Protein AF-A0A3D1N7C2-F1 (afdb_monomer_lite)

Secondary structure (DSSP, 8-state):
--HHHHHHHHHHHHHHHHHHHHHHHHTT-TTHHHHHHHHHHHHHHHHHHHHHHHHH-SSS-HHHHHHHHHHHHHSHHHHHHHIIIIIHHHH-

Radius of gyration: 14.55 Å; chains: 1; bounding box: 32×27×42 Å

Sequence (92 aa):
MENKQILTISLLLSTVIVIVGAFLKIMHYPFSEMLLFIGFISTFVFWYIAILEIKSSTKINGAEKFMWIFGLIFISSITSLVYLLSARKRII

Structure (mmCIF, N/CA/C/O backbone):
data_AF-A0A3D1N7C2-F1
#
_entry.id   AF-A0A3D1N7C2-F1
#
loop_
_atom_site.group_PDB
_atom_site.id
_atom_site.type_symbol
_atom_site.label_atom_id
_atom_site.label_alt_id
_atom_site.label_comp_id
_atom_site.label_asym_id
_atom_site.label_entity_id
_atom_site.label_seq_id
_atom_site.pdbx_PDB_ins_code
_atom_site.Cartn_x
_atom_site.Cartn_y
_atom_site.Cartn_z
_atom_site.occupancy
_atom_site.B_iso_or_equiv
_atom_site.auth_seq_id
_atom_site.auth_comp_id
_atom_site.auth_asym_id
_atom_site.auth_atom_id
_atom_site.pdbx_PDB_model_num
ATOM 1 N N . MET A 1 1 ? -6.919 15.522 3.471 1.00 61.72 1 MET A N 1
ATOM 2 C CA . MET A 1 1 ? -7.505 14.354 2.776 1.00 61.72 1 MET A CA 1
ATOM 3 C C . MET A 1 1 ? -7.952 13.360 3.820 1.00 61.72 1 MET A C 1
ATOM 5 O O . MET A 1 1 ? -7.241 13.178 4.798 1.00 61.72 1 MET A O 1
ATOM 9 N N . GLU A 1 2 ? -9.107 12.736 3.631 1.00 82.75 2 GLU A N 1
ATOM 10 C CA . GLU A 1 2 ? -9.530 11.643 4.509 1.00 82.75 2 GLU A CA 1
ATOM 11 C C . GLU A 1 2 ? -8.617 10.423 4.315 1.00 82.75 2 GLU A C 1
ATOM 13 O O . GLU A 1 2 ? -8.193 10.148 3.189 1.00 82.75 2 GLU A O 1
ATOM 18 N N . ASN A 1 3 ? -8.362 9.639 5.371 1.00 85.88 3 ASN A N 1
ATOM 19 C CA . ASN A 1 3 ? -7.527 8.427 5.288 1.00 85.88 3 ASN A CA 1
ATOM 20 C C . ASN A 1 3 ? -7.982 7.478 4.168 1.00 85.88 3 ASN A C 1
ATOM 22 O O . ASN A 1 3 ? -7.159 6.894 3.469 1.00 85.88 3 ASN A O 1
ATOM 26 N N . LYS A 1 4 ? -9.297 7.393 3.930 1.00 88.62 4 LYS A N 1
ATOM 27 C CA . LYS A 1 4 ? -9.881 6.622 2.826 1.00 88.62 4 LYS A CA 1
ATOM 28 C C . LYS A 1 4 ? -9.368 7.078 1.456 1.00 88.62 4 LYS A C 1
ATOM 30 O O . LYS A 1 4 ? -9.047 6.241 0.615 1.00 88.62 4 LYS A O 1
ATOM 35 N N . GLN A 1 5 ? -9.305 8.388 1.221 1.00 90.44 5 GLN A N 1
ATOM 36 C CA . GLN A 1 5 ? -8.829 8.952 -0.043 1.00 90.44 5 GLN A CA 1
ATOM 37 C C . GLN A 1 5 ? -7.337 8.675 -0.225 1.00 90.44 5 GLN A C 1
ATOM 39 O O . GLN A 1 5 ? -6.931 8.254 -1.302 1.00 90.44 5 GLN A O 1
ATOM 44 N N . ILE A 1 6 ? -6.542 8.840 0.838 1.00 91.50 6 ILE A N 1
ATOM 45 C CA . ILE A 1 6 ? -5.098 8.574 0.805 1.00 91.50 6 ILE A CA 1
ATOM 46 C C . ILE A 1 6 ? -4.835 7.097 0.493 1.00 91.50 6 ILE A C 1
ATOM 48 O O . ILE A 1 6 ? -4.047 6.796 -0.399 1.00 91.50 6 ILE A O 1
ATOM 52 N N . LEU A 1 7 ? -5.533 6.173 1.161 1.00 92.56 7 LEU A N 1
ATOM 53 C CA . LEU A 1 7 ? -5.438 4.734 0.893 1.00 92.56 7 LEU A CA 1
ATOM 54 C C . LEU A 1 7 ? -5.863 4.378 -0.537 1.00 92.56 7 LEU A C 1
ATOM 56 O O . LEU A 1 7 ? -5.196 3.597 -1.204 1.00 92.56 7 LEU A O 1
ATOM 60 N N . THR A 1 8 ? -6.946 4.975 -1.034 1.00 92.81 8 THR A N 1
ATOM 61 C CA . THR A 1 8 ? -7.412 4.714 -2.405 1.00 92.81 8 THR A CA 1
ATOM 62 C C . THR A 1 8 ? -6.382 5.182 -3.427 1.00 92.81 8 THR A C 1
ATOM 64 O O . THR A 1 8 ? -6.000 4.415 -4.302 1.00 92.81 8 TH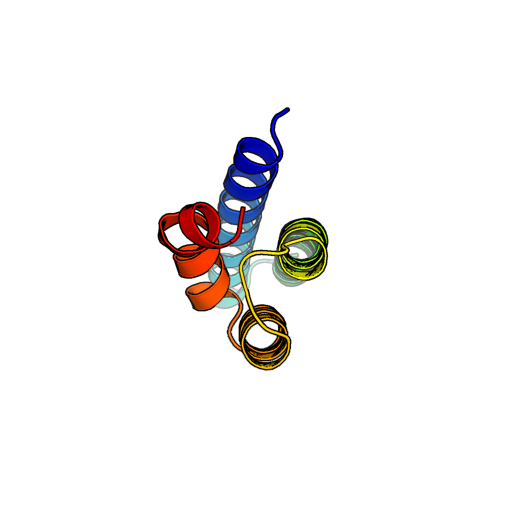R A O 1
ATOM 67 N N . ILE A 1 9 ? -5.897 6.419 -3.297 1.00 92.56 9 ILE A N 1
ATOM 68 C CA . ILE A 1 9 ? -4.929 7.009 -4.227 1.00 92.56 9 ILE A CA 1
ATOM 69 C C . ILE A 1 9 ? -3.595 6.266 -4.163 1.00 92.56 9 ILE A C 1
ATOM 71 O O . ILE A 1 9 ? -3.045 5.937 -5.207 1.00 92.56 9 ILE A O 1
ATOM 75 N N . SER A 1 10 ? -3.093 5.967 -2.962 1.00 92.69 10 SER A N 1
ATOM 76 C CA . SER A 1 10 ? -1.834 5.229 -2.794 1.00 92.69 10 SER A CA 1
ATOM 77 C C . SER A 1 10 ? -1.903 3.827 -3.392 1.00 92.69 10 SER A C 1
ATOM 79 O O . SER A 1 10 ? -0.967 3.441 -4.082 1.00 92.69 10 SER A O 1
ATOM 81 N N . LEU A 1 11 ? -3.011 3.099 -3.211 1.00 93.19 11 LEU A N 1
ATOM 82 C CA . LEU A 1 11 ? -3.188 1.777 -3.813 1.00 93.19 11 LEU A CA 1
ATOM 83 C C . LEU A 1 11 ? -3.258 1.844 -5.340 1.00 93.19 11 LEU A C 1
ATOM 85 O O . LEU A 1 11 ? -2.632 1.039 -6.025 1.00 93.19 11 LEU A O 1
ATOM 89 N N . LEU A 1 12 ? -4.019 2.795 -5.884 1.00 94.00 12 LEU A N 1
ATOM 90 C CA . LEU A 1 12 ? -4.176 2.948 -7.331 1.00 94.00 12 LEU A CA 1
ATOM 91 C C . LEU A 1 12 ? -2.842 3.330 -7.980 1.00 94.00 12 LEU A C 1
ATOM 93 O O . LEU A 1 12 ? -2.428 2.719 -8.961 1.00 94.00 12 LEU A O 1
ATOM 97 N N . LEU A 1 13 ? -2.145 4.302 -7.392 1.00 93.56 13 LEU A N 1
ATOM 98 C CA . LEU A 1 13 ? -0.869 4.802 -7.885 1.00 93.56 13 LEU A CA 1
ATOM 99 C C . LEU A 1 13 ? 0.224 3.731 -7.809 1.00 93.56 13 LEU A C 1
ATOM 101 O O . LEU A 1 13 ? 0.909 3.504 -8.804 1.00 93.56 13 LEU A O 1
ATOM 105 N N . SER A 1 14 ? 0.351 3.025 -6.681 1.00 93.44 14 SER A N 1
ATOM 106 C CA . SER A 1 14 ? 1.328 1.941 -6.546 1.00 93.44 14 SER A CA 1
ATOM 107 C C . SER A 1 14 ? 1.050 0.813 -7.539 1.00 93.44 14 SER A C 1
ATOM 109 O O . SER A 1 14 ? 1.961 0.377 -8.239 1.00 93.44 14 SER A O 1
ATOM 111 N N . THR A 1 15 ? -0.213 0.402 -7.683 1.00 93.19 15 THR A N 1
ATOM 112 C CA . THR A 1 15 ? -0.613 -0.671 -8.602 1.00 93.19 15 THR A 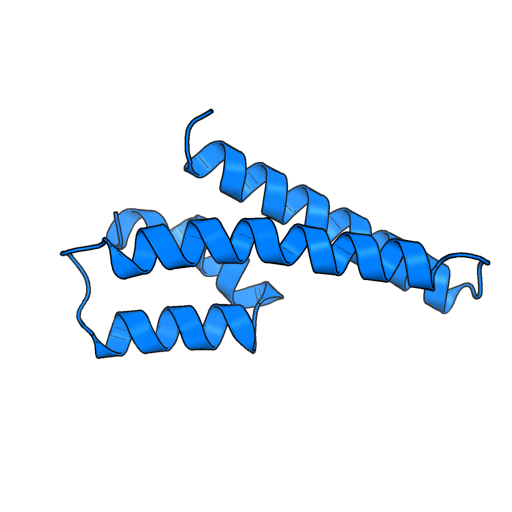CA 1
ATOM 113 C C . THR A 1 15 ? -0.309 -0.302 -10.051 1.00 93.19 15 THR A C 1
ATOM 115 O O . THR A 1 15 ? 0.284 -1.101 -10.772 1.00 93.19 15 THR A O 1
ATOM 118 N N . VAL A 1 16 ? -0.651 0.916 -10.481 1.00 95.31 16 VAL A N 1
ATOM 119 C CA . VAL A 1 16 ? -0.370 1.385 -11.846 1.00 95.31 16 VAL A CA 1
ATOM 120 C C . VAL A 1 16 ? 1.133 1.439 -12.107 1.00 95.31 16 VAL A C 1
ATOM 122 O O . VAL A 1 16 ? 1.583 0.917 -13.124 1.00 95.31 16 VAL A O 1
ATOM 125 N N . ILE A 1 17 ? 1.925 2.005 -11.191 1.00 94.94 17 ILE A N 1
ATOM 126 C CA . ILE A 1 17 ? 3.383 2.100 -11.364 1.00 94.94 17 ILE A CA 1
ATOM 127 C C . ILE A 1 17 ? 4.020 0.710 -11.417 1.00 94.94 17 ILE A C 1
ATOM 129 O O . ILE A 1 17 ? 4.878 0.474 -12.263 1.00 94.94 17 ILE A O 1
ATOM 133 N N . VAL A 1 18 ? 3.594 -0.223 -10.560 1.00 94.81 18 VAL A N 1
ATOM 134 C CA . VAL A 1 18 ? 4.116 -1.597 -10.563 1.00 94.81 18 VAL A CA 1
ATOM 135 C C . VAL A 1 18 ? 3.744 -2.322 -11.856 1.00 94.81 18 VAL A C 1
ATOM 137 O O . VAL A 1 18 ? 4.612 -2.955 -12.449 1.00 94.81 18 VAL A O 1
ATOM 140 N N . ILE A 1 19 ? 2.503 -2.201 -12.340 1.00 95.25 19 ILE A N 1
ATOM 141 C CA . ILE A 1 19 ? 2.075 -2.820 -13.607 1.00 95.25 19 ILE A CA 1
ATOM 142 C C . ILE A 1 19 ? 2.871 -2.248 -14.785 1.00 95.25 19 ILE A C 1
ATOM 144 O O . ILE A 1 19 ? 3.402 -3.008 -15.593 1.00 95.25 19 ILE A O 1
ATOM 148 N N . VAL A 1 20 ? 2.997 -0.921 -14.868 1.00 95.56 20 VAL A N 1
ATOM 149 C CA . VAL A 1 20 ? 3.759 -0.254 -15.935 1.00 95.56 20 VAL A CA 1
ATOM 150 C C . VAL A 1 20 ? 5.242 -0.619 -15.849 1.00 95.56 20 VAL A C 1
ATOM 152 O O . VAL A 1 20 ? 5.841 -0.985 -16.856 1.00 95.56 20 VAL A O 1
ATOM 155 N N . GLY A 1 21 ? 5.837 -0.591 -14.656 1.00 95.00 21 GLY A N 1
ATOM 156 C CA . GLY A 1 21 ? 7.226 -0.990 -14.433 1.00 95.00 21 GLY A CA 1
ATOM 157 C C . GLY A 1 21 ? 7.486 -2.448 -14.802 1.00 95.00 21 GLY A C 1
ATOM 158 O O . GLY A 1 21 ? 8.485 -2.743 -15.456 1.00 95.00 21 GLY A O 1
ATOM 159 N N . ALA A 1 22 ? 6.568 -3.353 -14.459 1.00 95.31 22 ALA A N 1
ATOM 160 C CA . ALA A 1 22 ? 6.663 -4.767 -14.808 1.00 95.31 22 ALA A CA 1
ATOM 161 C C . ALA A 1 22 ? 6.571 -4.969 -16.323 1.00 95.31 22 ALA A C 1
ATOM 163 O O . ALA A 1 22 ? 7.376 -5.701 -16.896 1.00 95.31 22 ALA A O 1
ATOM 164 N N . PHE A 1 23 ? 5.647 -4.270 -16.986 1.00 96.44 23 PHE A N 1
ATOM 165 C CA . PHE A 1 23 ? 5.528 -4.293 -18.440 1.00 96.44 23 PHE A CA 1
ATOM 166 C C . PHE A 1 23 ? 6.815 -3.808 -19.122 1.00 96.44 23 PHE A C 1
ATOM 168 O O . PHE A 1 23 ? 7.353 -4.495 -19.988 1.00 96.44 23 PHE A O 1
ATOM 175 N N . LEU A 1 24 ? 7.377 -2.678 -18.678 1.00 95.69 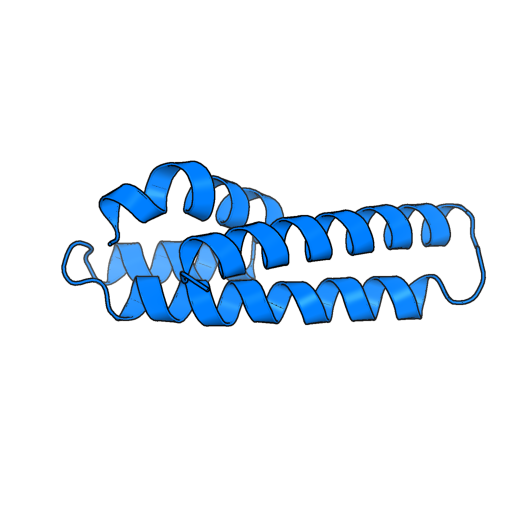24 LEU A N 1
ATOM 176 C CA . LEU A 1 24 ? 8.650 -2.167 -19.197 1.00 95.69 24 LEU A CA 1
ATOM 177 C C . LEU A 1 24 ? 9.817 -3.128 -18.935 1.00 95.69 24 LEU A C 1
ATOM 179 O O . LEU A 1 24 ? 10.702 -3.254 -19.781 1.00 95.69 24 LEU A O 1
ATOM 183 N N . LYS A 1 25 ? 9.814 -3.829 -17.795 1.00 94.75 25 LYS A N 1
ATOM 184 C CA . LYS A 1 25 ? 10.830 -4.834 -17.461 1.00 94.75 25 LYS A CA 1
ATOM 185 C C . LYS A 1 25 ? 10.762 -6.035 -18.408 1.00 94.75 25 LYS A C 1
ATOM 187 O O . LYS A 1 25 ? 11.805 -6.477 -18.878 1.00 94.75 25 LYS A O 1
ATOM 192 N N . ILE A 1 26 ? 9.559 -6.510 -18.744 1.00 96.75 26 ILE A N 1
ATOM 193 C CA . ILE A 1 26 ? 9.342 -7.580 -19.738 1.00 96.75 26 ILE A CA 1
ATOM 194 C C . ILE A 1 26 ? 9.791 -7.127 -21.133 1.00 96.75 26 ILE A C 1
ATOM 196 O O . ILE A 1 26 ? 10.436 -7.884 -21.854 1.00 96.75 26 ILE A O 1
ATOM 200 N N . MET A 1 27 ? 9.528 -5.870 -21.493 1.00 96.88 27 MET A N 1
ATOM 201 C CA . MET A 1 27 ? 9.969 -5.269 -22.759 1.00 96.88 27 MET A CA 1
ATOM 202 C C . MET A 1 27 ? 11.468 -4.919 -22.792 1.00 96.88 27 MET A C 1
ATOM 204 O O . MET A 1 27 ? 11.936 -4.369 -23.784 1.00 96.88 27 MET A O 1
ATOM 208 N N . HIS A 1 28 ? 12.226 -5.231 -21.732 1.00 94.25 28 HIS A N 1
ATOM 209 C CA . HIS A 1 28 ? 13.662 -4.947 -21.599 1.00 94.25 28 HIS A CA 1
ATOM 210 C C . HIS A 1 28 ? 14.016 -3.455 -21.731 1.00 94.25 28 HIS A C 1
ATOM 212 O O . HIS A 1 28 ? 15.125 -3.095 -22.124 1.00 94.25 28 HIS A O 1
ATOM 218 N N . TYR A 1 29 ? 13.085 -2.565 -21.375 1.00 95.00 29 TYR A N 1
ATOM 219 C CA . TYR A 1 29 ? 13.318 -1.126 -21.439 1.00 95.00 29 TYR A CA 1
ATOM 220 C C . TYR A 1 29 ? 14.314 -0.684 -20.349 1.00 95.00 29 TYR A C 1
ATOM 222 O O . TYR A 1 29 ? 14.228 -1.169 -19.206 1.00 95.00 29 TYR A O 1
ATOM 230 N N . PRO A 1 30 ? 15.236 0.254 -20.648 1.00 92.94 30 PRO A N 1
ATOM 231 C CA . PRO A 1 30 ? 16.122 0.824 -19.637 1.00 92.94 30 PRO A CA 1
ATOM 232 C C . PRO A 1 30 ? 15.317 1.520 -18.527 1.00 92.94 30 PRO A C 1
ATOM 234 O O . PRO A 1 30 ? 14.208 1.999 -18.755 1.00 92.94 30 PRO A O 1
ATOM 237 N N . PHE A 1 31 ? 15.876 1.565 -17.314 1.00 91.31 31 PHE A N 1
ATOM 238 C CA . PHE A 1 31 ? 15.269 2.158 -16.104 1.00 91.31 31 PHE A CA 1
ATOM 239 C C . PHE A 1 31 ? 14.000 1.475 -15.556 1.00 91.31 31 PHE A C 1
ATOM 241 O O . PHE A 1 31 ? 13.469 1.911 -14.533 1.00 91.31 31 PHE A O 1
ATOM 248 N N . SER A 1 32 ? 13.539 0.377 -16.161 1.00 92.88 32 SER A N 1
ATOM 249 C CA . SER A 1 32 ? 12.372 -0.390 -15.688 1.00 92.88 32 SER A CA 1
ATOM 250 C C . SER A 1 32 ? 12.485 -0.851 -14.227 1.00 92.88 32 SER A C 1
ATOM 252 O O . SER A 1 32 ? 11.507 -0.807 -13.483 1.00 92.88 32 SER A O 1
ATOM 254 N N . GLU A 1 33 ? 13.687 -1.219 -13.780 1.00 93.12 33 GLU A N 1
ATOM 255 C CA . GLU A 1 33 ? 13.959 -1.596 -12.385 1.00 93.12 33 GLU A CA 1
ATOM 256 C C . GLU A 1 33 ? 13.750 -0.440 -11.406 1.00 93.12 33 GLU A C 1
ATOM 258 O O . GLU A 1 33 ? 13.156 -0.624 -10.345 1.00 93.12 33 GLU A O 1
ATOM 263 N N . MET A 1 34 ? 14.192 0.764 -11.778 1.00 93.81 34 MET A N 1
ATOM 264 C CA . MET A 1 34 ? 14.033 1.954 -10.946 1.00 93.81 34 MET A CA 1
ATOM 265 C C . MET A 1 34 ? 12.552 2.313 -10.798 1.00 93.81 34 MET A C 1
ATOM 267 O O . MET A 1 34 ? 12.100 2.635 -9.700 1.00 93.81 34 MET A O 1
ATOM 271 N N . LEU A 1 35 ? 11.773 2.186 -11.878 1.00 93.44 35 LEU A N 1
ATOM 272 C CA . LEU A 1 35 ? 10.331 2.423 -11.841 1.00 93.44 35 LEU A CA 1
ATOM 273 C C . LEU A 1 35 ? 9.601 1.391 -10.967 1.00 93.44 35 LEU A C 1
ATOM 275 O O . LEU A 1 35 ? 8.752 1.764 -10.158 1.00 93.44 35 LEU A O 1
ATOM 279 N N . LEU A 1 36 ? 9.967 0.109 -11.074 1.00 93.50 36 LEU A N 1
ATOM 280 C CA . LEU A 1 36 ? 9.450 -0.945 -10.195 1.00 93.50 36 LEU A CA 1
ATOM 281 C C . LEU A 1 36 ? 9.765 -0.665 -8.724 1.00 93.50 36 LEU A C 1
ATOM 283 O O . LEU A 1 36 ? 8.884 -0.782 -7.873 1.00 93.50 36 LEU A O 1
ATOM 287 N N . PHE A 1 37 ? 10.995 -0.249 -8.424 1.00 94.00 37 PHE A N 1
ATOM 288 C CA . PHE A 1 37 ? 11.410 0.096 -7.068 1.00 94.00 37 PHE A CA 1
ATOM 289 C C . PHE A 1 37 ? 10.577 1.248 -6.486 1.00 94.00 37 PHE A C 1
ATOM 291 O O . PHE A 1 37 ? 10.103 1.159 -5.353 1.00 94.00 37 PHE A O 1
ATOM 298 N N . ILE A 1 38 ? 10.305 2.286 -7.282 1.00 93.00 38 ILE A N 1
ATOM 299 C CA . ILE A 1 38 ? 9.414 3.393 -6.899 1.00 93.00 38 ILE A CA 1
ATOM 300 C C . ILE A 1 38 ? 7.987 2.888 -6.631 1.00 93.00 38 ILE A C 1
ATOM 302 O O . ILE A 1 38 ? 7.365 3.287 -5.644 1.00 93.00 38 ILE A O 1
ATOM 306 N N . GLY A 1 39 ? 7.472 1.978 -7.464 1.00 91.88 39 GLY A N 1
ATOM 307 C CA . GLY A 1 39 ? 6.163 1.349 -7.261 1.00 91.88 39 GLY A CA 1
ATOM 308 C C . GLY A 1 39 ? 6.075 0.577 -5.940 1.00 91.88 39 GLY A C 1
ATOM 309 O O . GLY A 1 39 ? 5.107 0.722 -5.185 1.00 91.88 39 GLY A O 1
ATOM 310 N N . PHE A 1 40 ? 7.121 -0.177 -5.598 1.00 90.88 40 PHE A N 1
ATOM 311 C CA . PHE A 1 40 ? 7.202 -0.865 -4.310 1.00 90.88 40 PHE A CA 1
ATOM 312 C C . PHE A 1 40 ? 7.268 0.114 -3.135 1.00 90.88 40 PHE A C 1
ATOM 314 O O . PHE A 1 40 ? 6.513 -0.059 -2.180 1.00 90.88 40 PHE A O 1
ATOM 321 N N . ILE A 1 41 ? 8.066 1.186 -3.223 1.00 92.44 41 ILE A N 1
ATOM 322 C CA . ILE A 1 41 ? 8.109 2.246 -2.197 1.00 92.44 41 ILE A CA 1
ATOM 323 C C . ILE A 1 41 ? 6.719 2.851 -1.971 1.00 92.44 41 ILE A C 1
ATOM 325 O O . ILE A 1 41 ? 6.288 3.014 -0.830 1.00 92.44 41 ILE A O 1
ATOM 329 N N . SER A 1 42 ? 5.981 3.135 -3.044 1.00 89.44 42 SER A N 1
ATOM 330 C CA . SER A 1 42 ? 4.619 3.669 -2.945 1.00 89.44 42 SER A CA 1
ATOM 331 C C . SER A 1 42 ? 3.669 2.724 -2.193 1.00 89.44 42 SER A C 1
ATOM 333 O O . SER A 1 42 ? 2.815 3.174 -1.427 1.00 89.44 42 SER A O 1
ATOM 335 N N . THR A 1 43 ? 3.869 1.410 -2.322 1.00 91.50 43 THR A N 1
ATOM 336 C CA . THR A 1 43 ? 3.076 0.395 -1.610 1.00 91.50 43 THR A CA 1
ATOM 337 C C . THR A 1 43 ? 3.275 0.466 -0.089 1.00 91.50 43 THR A C 1
ATOM 339 O O . THR A 1 43 ? 2.321 0.267 0.665 1.00 91.50 43 THR A O 1
ATOM 342 N N . PHE A 1 44 ? 4.467 0.844 0.389 1.00 91.94 44 PHE A N 1
ATOM 343 C CA . PHE A 1 44 ? 4.717 1.021 1.826 1.00 91.94 44 PHE A CA 1
ATOM 344 C C . PHE A 1 44 ? 3.887 2.150 2.442 1.00 91.94 44 PHE A C 1
ATOM 346 O O . PHE A 1 44 ? 3.496 2.047 3.604 1.00 91.94 44 PHE A O 1
ATOM 353 N N . VAL A 1 45 ? 3.564 3.199 1.678 1.00 92.19 45 VAL A N 1
ATOM 354 C CA . VAL A 1 45 ? 2.694 4.288 2.156 1.00 92.19 45 VAL A CA 1
ATOM 355 C C . VAL A 1 45 ? 1.297 3.752 2.474 1.00 92.19 45 VAL A C 1
ATOM 357 O O . VAL A 1 45 ? 0.739 4.062 3.528 1.00 92.19 45 VAL A O 1
ATOM 360 N N . PHE A 1 46 ? 0.757 2.897 1.600 1.00 93.38 46 PHE A N 1
ATOM 361 C CA . PHE A 1 46 ? -0.520 2.227 1.840 1.00 93.38 46 PHE A CA 1
ATOM 362 C C . PHE A 1 46 ? -0.450 1.334 3.083 1.00 93.38 46 PHE A C 1
ATOM 364 O O . PHE A 1 46 ? -1.313 1.428 3.958 1.00 93.38 46 PHE A O 1
ATOM 371 N N . TRP A 1 47 ? 0.591 0.499 3.194 1.00 94.00 47 TRP A N 1
ATOM 372 C CA . TRP A 1 47 ? 0.776 -0.386 4.349 1.00 94.00 47 TRP A CA 1
ATOM 373 C C . TRP A 1 47 ? 0.831 0.384 5.658 1.00 94.00 47 TRP A C 1
ATOM 375 O O . TRP A 1 47 ? 0.155 0.007 6.609 1.00 94.00 47 TRP A O 1
ATOM 385 N N . TYR A 1 48 ? 1.600 1.469 5.705 1.00 94.06 48 TYR A N 1
ATOM 386 C CA . TYR A 1 48 ? 1.761 2.266 6.911 1.00 94.06 48 TYR A CA 1
ATOM 387 C C . TYR A 1 48 ? 0.410 2.761 7.441 1.00 94.06 48 TYR A C 1
ATOM 389 O O . TYR A 1 48 ? 0.074 2.530 8.602 1.00 94.06 48 TYR A O 1
ATOM 397 N N . ILE A 1 49 ? -0.408 3.362 6.576 1.00 93.69 49 ILE A N 1
ATOM 398 C CA . ILE A 1 49 ? -1.717 3.900 6.967 1.00 93.69 49 ILE A CA 1
ATOM 399 C C . ILE A 1 49 ? -2.693 2.770 7.322 1.00 93.69 49 ILE A C 1
ATOM 401 O O . ILE A 1 49 ? -3.378 2.854 8.342 1.00 93.69 49 ILE A O 1
ATOM 405 N N . ALA A 1 50 ? -2.739 1.697 6.526 1.00 93.31 50 ALA A N 1
ATOM 406 C CA . ALA A 1 50 ? -3.638 0.570 6.770 1.00 93.31 50 ALA A CA 1
ATOM 407 C C . ALA A 1 50 ? -3.321 -0.136 8.099 1.00 93.31 50 ALA A C 1
ATOM 409 O O . ALA A 1 50 ? -4.222 -0.419 8.885 1.00 93.31 50 ALA A O 1
ATOM 410 N N . ILE A 1 51 ? -2.039 -0.369 8.398 1.00 94.69 51 ILE A N 1
ATOM 411 C CA . ILE A 1 51 ? -1.602 -0.993 9.654 1.00 94.69 51 ILE A CA 1
ATOM 412 C C . ILE A 1 51 ? -1.967 -0.114 10.854 1.00 94.69 51 ILE A C 1
ATOM 414 O O . ILE A 1 51 ? -2.386 -0.644 11.884 1.00 94.69 51 ILE A O 1
ATOM 418 N N . LEU A 1 52 ? -1.843 1.212 10.741 1.00 93.88 52 LEU A N 1
ATOM 419 C CA . LEU A 1 52 ? -2.261 2.129 11.803 1.00 93.88 52 LEU A CA 1
ATOM 420 C C . LEU A 1 52 ? -3.770 2.047 12.074 1.00 93.88 52 LEU A C 1
ATOM 422 O O . LEU A 1 52 ? -4.154 1.960 13.239 1.00 93.88 52 LEU A O 1
ATOM 426 N N . GLU A 1 53 ? -4.610 2.007 11.032 1.00 93.56 53 GLU A N 1
ATOM 427 C CA . GLU A 1 53 ? -6.067 1.823 11.166 1.00 93.56 53 GLU A CA 1
ATOM 428 C C . GLU A 1 53 ? -6.422 0.458 11.794 1.00 93.56 53 GLU A C 1
ATOM 430 O O . GLU A 1 53 ? -7.265 0.375 12.687 1.00 93.56 53 GLU A O 1
ATOM 435 N N . ILE A 1 54 ? -5.742 -0.620 11.391 1.00 93.81 54 ILE A N 1
ATOM 436 C CA . ILE A 1 54 ? -5.957 -1.967 11.948 1.00 93.81 54 ILE A CA 1
ATOM 437 C C . ILE A 1 54 ? -5.558 -2.021 13.427 1.00 93.81 54 ILE A C 1
ATOM 439 O O . ILE A 1 54 ? -6.274 -2.588 14.256 1.00 93.81 54 ILE A O 1
ATOM 443 N N . LYS A 1 55 ? -4.409 -1.438 13.786 1.00 92.81 55 LYS A N 1
ATOM 444 C CA . LYS A 1 55 ? -3.915 -1.444 15.169 1.00 92.81 55 LYS A CA 1
ATOM 445 C C . LYS A 1 55 ? -4.810 -0.629 16.096 1.00 9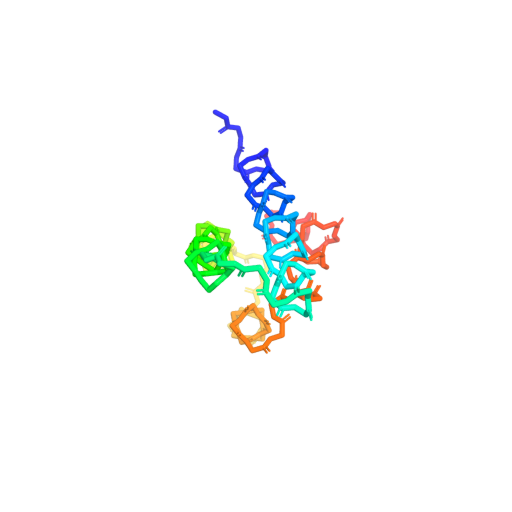2.81 55 LYS A C 1
ATOM 447 O O . LYS A 1 55 ? -5.078 -1.104 17.202 1.00 92.81 55 LYS A O 1
ATOM 452 N N . SER A 1 56 ? -5.279 0.540 15.654 1.00 92.06 56 SER A N 1
ATOM 453 C CA . SER A 1 56 ? -6.125 1.437 16.452 1.00 92.06 56 SER A CA 1
ATOM 454 C C . SER A 1 56 ? -7.572 0.961 16.594 1.00 92.06 56 SER A C 1
ATOM 456 O O . SER A 1 56 ? -8.261 1.392 17.514 1.00 92.06 56 SER A O 1
ATOM 458 N N . SER A 1 57 ? -8.026 0.039 15.741 1.00 90.88 57 SER A N 1
ATOM 459 C CA . SER A 1 57 ? -9.381 -0.506 15.815 1.00 90.88 57 SER A CA 1
ATOM 460 C C . SER A 1 57 ? -9.674 -1.199 17.150 1.00 90.88 57 SER A C 1
ATOM 462 O O . SER A 1 57 ? -8.915 -2.054 17.612 1.00 90.88 57 SER A O 1
ATOM 464 N N . THR A 1 58 ? -10.823 -0.883 17.744 1.00 90.44 58 THR A N 1
ATOM 465 C CA . THR A 1 58 ? -11.378 -1.570 18.923 1.00 90.44 58 THR A CA 1
ATOM 466 C C . THR A 1 58 ? -12.393 -2.656 18.553 1.00 90.44 58 THR A C 1
ATOM 468 O O . THR A 1 58 ? -12.820 -3.411 19.421 1.00 90.44 58 THR A O 1
ATOM 471 N N . LYS A 1 59 ? -12.771 -2.756 17.269 1.00 91.00 59 LYS A N 1
ATOM 472 C CA . LYS A 1 59 ? -13.827 -3.654 16.767 1.00 91.00 59 LYS A CA 1
ATOM 473 C C . LYS A 1 59 ? -13.340 -5.071 16.462 1.00 91.00 59 LYS A C 1
ATOM 475 O O . LYS A 1 59 ? -14.153 -5.985 16.375 1.00 91.00 59 LYS A O 1
ATOM 480 N N . ILE A 1 60 ? -12.032 -5.249 16.282 1.00 92.81 60 ILE A N 1
ATOM 481 C CA . ILE A 1 60 ? -11.407 -6.523 15.903 1.00 92.81 60 ILE A CA 1
ATOM 482 C C . ILE A 1 60 ? -10.458 -7.025 16.994 1.00 92.81 60 ILE A C 1
ATOM 484 O O . ILE A 1 60 ? -9.790 -6.242 17.676 1.00 92.81 60 ILE A O 1
ATOM 488 N N . ASN A 1 61 ? -10.380 -8.348 17.149 1.00 93.50 61 ASN A N 1
ATOM 489 C CA . ASN A 1 61 ? -9.522 -8.984 18.148 1.00 93.50 61 ASN A CA 1
ATOM 490 C C . ASN A 1 61 ? -8.043 -9.031 17.702 1.00 93.50 61 ASN A C 1
ATOM 492 O O . ASN A 1 61 ? -7.699 -8.729 16.558 1.00 93.50 61 ASN A O 1
ATOM 496 N N . GLY A 1 62 ? -7.146 -9.424 18.612 1.00 92.06 62 GLY A N 1
ATOM 497 C CA . GLY A 1 62 ? -5.705 -9.473 18.332 1.00 92.06 62 GLY A CA 1
ATOM 498 C C . GLY A 1 62 ? -5.310 -10.444 17.210 1.00 92.06 62 GLY A C 1
ATOM 499 O O . GLY A 1 62 ? -4.445 -10.115 16.400 1.00 92.06 62 GLY A O 1
ATOM 500 N N . ALA A 1 63 ? -5.965 -11.605 17.122 1.00 94.12 63 ALA A N 1
ATOM 501 C CA . ALA A 1 63 ? -5.686 -12.599 16.084 1.00 94.12 63 ALA A CA 1
ATOM 502 C C . ALA A 1 63 ? -6.082 -12.092 14.687 1.00 94.12 63 ALA A C 1
ATOM 504 O O . ALA A 1 63 ? -5.328 -12.246 13.728 1.00 94.12 63 ALA A O 1
ATOM 505 N N . GLU A 1 64 ? -7.225 -11.415 14.578 1.00 94.00 64 GLU A N 1
ATOM 506 C CA . GLU A 1 64 ? -7.688 -10.806 13.335 1.00 94.00 64 GLU A CA 1
ATOM 507 C C . GLU A 1 64 ? -6.772 -9.652 12.907 1.00 94.00 64 GLU A C 1
ATOM 509 O O . GLU A 1 64 ? -6.415 -9.555 11.734 1.00 94.00 64 GLU A O 1
ATOM 514 N N . LYS A 1 65 ? -6.308 -8.816 13.849 1.00 93.94 65 LYS A N 1
ATOM 515 C CA . LYS A 1 65 ? -5.292 -7.785 13.564 1.00 93.94 65 LYS A CA 1
ATOM 516 C C . LYS A 1 65 ? -4.021 -8.398 12.984 1.00 93.94 65 LYS A C 1
ATOM 518 O O . LYS A 1 65 ? -3.503 -7.897 11.987 1.00 93.94 65 LYS A O 1
ATOM 523 N N . PHE A 1 66 ? -3.533 -9.479 13.593 1.00 94.38 66 PHE A N 1
ATOM 524 C CA . PHE A 1 66 ? -2.353 -10.189 13.108 1.00 94.38 66 PHE A CA 1
ATOM 525 C C . PHE A 1 66 ? -2.574 -10.739 11.697 1.00 94.38 66 PHE A C 1
ATOM 527 O O . PHE A 1 66 ? -1.731 -10.525 10.832 1.00 94.38 66 PHE A O 1
ATOM 534 N N . MET A 1 67 ? -3.729 -11.359 11.438 1.00 95.62 67 MET A N 1
ATOM 535 C CA . MET A 1 67 ? -4.095 -11.867 10.114 1.00 95.62 67 MET A CA 1
ATOM 536 C C . MET A 1 67 ? -4.066 -10.764 9.048 1.00 95.62 67 MET A C 1
ATOM 538 O O . MET A 1 67 ? -3.492 -10.967 7.980 1.00 95.62 67 MET A O 1
ATOM 542 N N . TRP A 1 68 ? -4.634 -9.588 9.332 1.00 95.38 68 TRP A N 1
ATOM 543 C CA . TRP A 1 68 ? -4.625 -8.471 8.384 1.00 95.38 68 TRP A CA 1
ATOM 544 C C . TRP A 1 68 ? -3.220 -7.943 8.108 1.00 95.38 68 TRP A C 1
ATOM 546 O O . TRP A 1 68 ? -2.866 -7.732 6.951 1.00 95.38 68 TRP A O 1
ATOM 556 N N . ILE A 1 69 ? -2.409 -7.750 9.150 1.00 94.44 69 ILE A N 1
ATOM 557 C CA . ILE A 1 69 ? -1.028 -7.274 8.996 1.00 94.44 69 ILE A CA 1
ATOM 558 C C . ILE A 1 69 ? -0.202 -8.303 8.214 1.00 94.44 69 ILE A C 1
ATOM 560 O O . ILE A 1 69 ? 0.521 -7.937 7.291 1.00 94.44 69 ILE A O 1
ATOM 564 N N . PHE A 1 70 ? -0.353 -9.589 8.532 1.00 95.06 70 PHE A N 1
ATOM 565 C CA . PHE A 1 70 ? 0.305 -10.678 7.817 1.00 95.06 70 PHE A CA 1
ATOM 566 C C . PHE A 1 70 ? -0.099 -10.697 6.337 1.00 95.06 70 PHE A C 1
ATOM 568 O O . PHE A 1 70 ? 0.761 -10.707 5.456 1.00 95.06 70 PHE A O 1
ATOM 575 N N . GLY A 1 71 ? -1.400 -10.620 6.048 1.00 95.38 71 GLY A N 1
ATOM 576 C CA . GLY A 1 71 ? -1.913 -10.568 4.681 1.00 95.38 71 GLY A CA 1
ATOM 577 C C . GLY A 1 71 ? -1.402 -9.355 3.904 1.00 95.38 71 GLY A C 1
ATOM 578 O O . GLY A 1 71 ? -1.032 -9.493 2.742 1.00 95.38 71 GLY A O 1
ATOM 579 N N . LEU A 1 72 ? -1.313 -8.180 4.535 1.00 94.00 72 LEU A N 1
ATOM 580 C CA . LEU A 1 72 ? -0.796 -6.972 3.887 1.00 94.00 72 LEU A CA 1
ATOM 581 C C . LEU A 1 72 ? 0.672 -7.115 3.480 1.00 94.00 72 LEU A C 1
ATOM 583 O O . LEU A 1 72 ? 1.034 -6.645 2.409 1.00 94.00 72 LEU A O 1
ATOM 587 N N . ILE A 1 73 ? 1.497 -7.778 4.292 1.00 92.00 73 ILE A N 1
ATOM 588 C CA . ILE A 1 73 ? 2.934 -7.920 4.022 1.00 92.00 73 ILE A CA 1
ATOM 589 C C . ILE A 1 73 ? 3.199 -9.017 2.983 1.00 92.00 73 ILE A C 1
ATOM 591 O O . ILE A 1 73 ? 3.946 -8.796 2.032 1.00 92.00 73 ILE A O 1
ATOM 595 N N . PHE A 1 74 ? 2.588 -10.194 3.141 1.00 91.88 74 PHE A N 1
ATOM 596 C CA . PHE A 1 74 ? 2.901 -11.364 2.308 1.00 91.88 74 PHE A CA 1
ATOM 597 C C . PHE A 1 74 ? 2.018 -11.491 1.063 1.00 91.88 74 PHE A C 1
ATOM 599 O O . PHE A 1 74 ? 2.457 -12.015 0.044 1.00 91.88 74 PHE A O 1
ATOM 606 N N . ILE A 1 75 ? 0.773 -11.013 1.125 1.00 93.06 75 ILE A N 1
ATOM 607 C CA . ILE A 1 75 ? -0.231 -11.132 0.055 1.00 93.06 75 ILE A CA 1
ATOM 608 C C . ILE A 1 75 ? -0.829 -9.741 -0.207 1.00 93.06 75 ILE A C 1
ATOM 610 O O . ILE A 1 75 ? -2.047 -9.540 -0.235 1.00 93.06 75 ILE A O 1
ATOM 614 N N . SER A 1 76 ? 0.058 -8.753 -0.356 1.00 90.31 76 SER A N 1
ATOM 615 C CA . SER A 1 76 ? -0.294 -7.332 -0.423 1.00 90.31 76 SER A CA 1
ATOM 616 C C . SER A 1 76 ? -1.342 -7.033 -1.482 1.00 90.31 76 SER A C 1
ATOM 618 O O . SER A 1 76 ? -2.347 -6.401 -1.174 1.00 90.31 76 SER A O 1
ATOM 620 N N . SER A 1 77 ? -1.167 -7.533 -2.706 1.00 87.75 77 SER A N 1
ATOM 621 C CA . SER A 1 77 ? -2.004 -7.179 -3.857 1.00 87.75 77 SER A CA 1
ATOM 622 C C . SER A 1 77 ? -3.484 -7.494 -3.627 1.00 87.75 77 SER A C 1
ATOM 624 O O . SER A 1 77 ? -4.347 -6.660 -3.875 1.00 87.75 77 SER A O 1
ATOM 626 N N . ILE A 1 78 ? -3.782 -8.684 -3.099 1.00 92.31 78 ILE A N 1
ATOM 627 C CA . ILE A 1 78 ? -5.161 -9.109 -2.828 1.00 92.31 78 ILE A CA 1
ATOM 628 C C . ILE A 1 78 ? -5.647 -8.494 -1.514 1.00 92.31 78 ILE A C 1
ATOM 630 O O . ILE A 1 78 ? -6.749 -7.950 -1.451 1.00 92.31 78 ILE A O 1
ATOM 634 N N . THR A 1 79 ? -4.824 -8.533 -0.463 1.00 94.50 79 THR A N 1
ATOM 635 C CA . THR A 1 79 ? -5.234 -8.076 0.871 1.00 94.50 79 THR A CA 1
ATOM 636 C C . THR A 1 79 ? -5.525 -6.579 0.899 1.00 94.50 79 THR A C 1
ATOM 638 O O . THR A 1 79 ? -6.497 -6.168 1.522 1.00 94.50 79 THR A O 1
ATOM 641 N N . SER A 1 80 ? -4.743 -5.759 0.197 1.00 92.88 80 SER A N 1
ATOM 642 C CA . SER A 1 80 ? -4.959 -4.308 0.102 1.00 92.88 80 SER A CA 1
ATOM 643 C C . SER A 1 80 ? -6.279 -3.954 -0.590 1.00 92.88 80 SER A C 1
ATOM 645 O O . SER A 1 80 ? -7.012 -3.092 -0.099 1.00 92.88 80 SER A O 1
ATOM 647 N N . LEU A 1 81 ? -6.639 -4.673 -1.660 1.00 93.19 81 LEU A N 1
ATOM 648 C CA . LEU A 1 81 ? -7.934 -4.535 -2.332 1.00 93.19 81 LEU A CA 1
ATOM 649 C C . LEU A 1 81 ? -9.092 -4.934 -1.411 1.00 93.19 81 LEU A C 1
ATOM 651 O O . LEU A 1 81 ? -10.037 -4.162 -1.229 1.00 93.19 81 LEU A O 1
ATOM 655 N N . VAL A 1 82 ? -9.013 -6.113 -0.787 1.00 94.25 82 VAL A N 1
ATOM 656 C CA . VAL A 1 82 ? -10.059 -6.606 0.126 1.00 94.25 82 VAL A CA 1
ATOM 657 C C . VAL A 1 82 ? -10.208 -5.684 1.340 1.00 94.25 82 VAL A C 1
ATOM 659 O O . VAL A 1 82 ? -11.333 -5.390 1.761 1.00 94.25 82 VAL A O 1
ATOM 662 N N . TYR A 1 83 ? -9.089 -5.186 1.873 1.00 94.19 83 TYR A N 1
ATOM 663 C CA . TYR A 1 83 ? -9.067 -4.241 2.983 1.00 94.19 83 TYR A CA 1
ATOM 664 C C . TYR A 1 83 ? -9.838 -2.968 2.632 1.00 94.19 83 TYR A C 1
ATOM 666 O O . TYR A 1 83 ? -10.769 -2.595 3.348 1.00 94.19 83 TYR A O 1
ATOM 674 N N . LEU A 1 84 ? -9.501 -2.33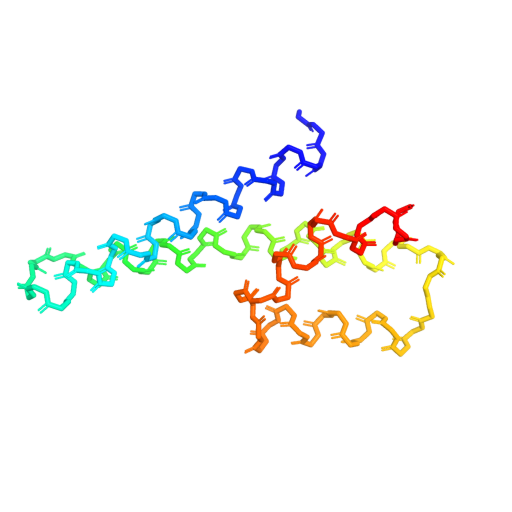5 1.505 1.00 92.69 84 LEU A N 1
ATOM 675 C CA . LEU A 1 84 ? -10.086 -1.059 1.100 1.00 92.69 84 LEU A CA 1
ATOM 676 C C . LEU A 1 84 ? -11.581 -1.174 0.761 1.00 92.69 84 LEU A C 1
ATOM 678 O O . LEU A 1 84 ? -12.367 -0.304 1.141 1.00 92.69 84 LEU A O 1
ATOM 682 N N . LEU A 1 85 ? -11.975 -2.230 0.042 1.00 90.81 85 LEU A N 1
ATOM 683 C CA . LEU A 1 85 ? -13.331 -2.371 -0.498 1.00 90.81 85 LEU A CA 1
ATOM 684 C C . LEU A 1 85 ? -14.343 -2.876 0.535 1.00 90.81 85 LEU A C 1
ATOM 686 O O . LEU A 1 85 ? -15.490 -2.421 0.546 1.00 90.81 85 LEU A O 1
ATOM 690 N N . SER A 1 86 ? -13.932 -3.808 1.398 1.00 90.12 86 SER A N 1
ATOM 691 C CA . SER A 1 86 ? -14.840 -4.518 2.302 1.00 90.12 86 SER A CA 1
ATOM 692 C C . SER A 1 86 ? -14.464 -4.322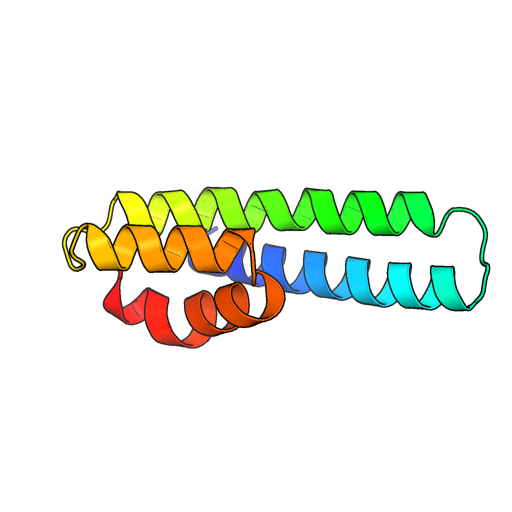 3.766 1.00 90.12 86 SER A C 1
ATOM 694 O O . SER A 1 86 ? -15.243 -3.762 4.543 1.00 90.12 86 SER A O 1
ATOM 696 N N . ALA A 1 87 ? -13.250 -4.722 4.151 1.00 89.69 87 ALA A N 1
ATOM 697 C CA . ALA A 1 87 ? -12.912 -4.881 5.562 1.00 89.69 87 ALA A CA 1
ATOM 698 C C . ALA A 1 87 ? -12.864 -3.557 6.332 1.00 89.69 87 ALA A C 1
ATOM 700 O O . ALA A 1 87 ? -13.288 -3.504 7.486 1.00 89.69 87 ALA A O 1
ATOM 701 N N . ARG A 1 88 ? -12.427 -2.463 5.697 1.00 89.75 88 ARG A N 1
ATOM 702 C CA . ARG A 1 88 ? -12.290 -1.149 6.339 1.00 89.75 88 ARG A CA 1
ATOM 703 C C . ARG A 1 88 ? -13.585 -0.655 6.992 1.00 89.75 88 ARG A C 1
ATOM 705 O O . ARG A 1 88 ? -13.520 -0.047 8.052 1.00 89.75 88 ARG A O 1
ATOM 712 N N . LYS A 1 89 ? -14.756 -0.941 6.404 1.00 88.75 89 LYS A N 1
ATOM 713 C CA . LYS A 1 89 ? -16.067 -0.552 6.970 1.00 88.75 89 LYS A CA 1
ATOM 714 C C . LYS A 1 89 ? -16.394 -1.275 8.282 1.00 88.75 89 LYS A C 1
ATOM 716 O O . LYS A 1 89 ? -17.178 -0.765 9.070 1.00 88.75 89 LYS A O 1
ATOM 721 N N . ARG A 1 90 ? -15.839 -2.477 8.478 1.00 90.12 90 ARG A N 1
ATOM 722 C CA . ARG A 1 90 ? -15.989 -3.276 9.702 1.00 90.12 90 ARG A CA 1
ATOM 723 C C . ARG A 1 90 ? -14.931 -2.913 10.743 1.00 90.12 90 ARG A C 1
ATOM 725 O O . ARG A 1 90 ? -15.216 -2.947 11.934 1.00 90.12 90 ARG A O 1
ATOM 732 N N . ILE A 1 91 ? -13.714 -2.625 10.284 1.00 87.31 91 ILE A N 1
ATOM 733 C CA . ILE A 1 91 ? -12.545 -2.389 11.137 1.00 87.31 91 ILE A CA 1
ATOM 734 C C . ILE A 1 91 ? -12.591 -0.992 11.770 1.00 87.31 91 ILE A C 1
ATOM 736 O O . ILE A 1 91 ? -12.259 -0.864 12.945 1.00 87.31 91 ILE A O 1
ATOM 740 N N . ILE A 1 92 ? -13.017 0.038 11.036 1.00 83.81 92 ILE A N 1
ATOM 741 C CA . ILE A 1 92 ? -13.194 1.402 11.568 1.00 83.81 92 ILE A CA 1
ATOM 742 C C . ILE A 1 92 ? -14.584 1.546 12.158 1.00 83.81 92 ILE A C 1
ATOM 744 O O . ILE A 1 92 ? -15.557 1.070 11.537 1.00 83.81 92 ILE A O 1
#

pLDDT: mean 92.38, std 4.07, range [61.72, 96.88]

Foldseek 3Di:
DPLLVLLVCLLVVLVVQLVVLVVCVVVVHPCSVVSNVVSVVSLVSNLVSLLVLLVPFPQDDPVVSVVLNVCCVPVVNVSSVCCSPPVVVRRD